Protein AF-A0A838HPT7-F1 (afdb_monomer_lite)

Foldseek 3Di:
DDALVRLVVCLVVVPVVLLVCLLVVPVVSLVSLLVNLQPDDVVVCVVVLVSVLSSVLSPVVCLVVQCVRCCVVPNPVSVVSVVSSVVVNVVVVD

Radius of gyration: 12.27 Å; chains: 1; bounding box: 23×34×32 Å

Secondary structure (DSSP, 8-state):
---HHHHHHHHHTT-HHHHHHHHTT-HHHHHHHHHHHHHS-HHHHHTTHHHHHHHHHT-TTHHHHHHHHHHTT-HHHHHHHHHHHHHHHHHH--

pLDDT: mean 88.45, std 6.22, range [59.19, 94.75]

Structure (mmCIF, N/CA/C/O backbone):
data_AF-A0A838HPT7-F1
#
_entry.id   AF-A0A838HPT7-F1
#
loop_
_atom_site.group_PDB
_atom_site.id
_atom_site.type_symbol
_atom_site.label_atom_id
_atom_site.label_alt_id
_atom_site.label_comp_id
_atom_site.label_asym_id
_atom_site.label_entity_id
_atom_site.label_seq_id
_atom_site.pdbx_PDB_ins_code
_atom_site.Cartn_x
_atom_site.Cartn_y
_atom_site.Cartn_z
_atom_site.occupancy
_atom_site.B_iso_or_equiv
_atom_site.auth_seq_id
_atom_site.auth_comp_id
_atom_site.auth_asym_id
_atom_site.auth_atom_id
_atom_site.pdbx_PDB_model_num
ATOM 1 N N . MET A 1 1 ? 3.627 16.977 -8.530 1.00 59.19 1 MET A N 1
ATOM 2 C CA . MET A 1 1 ? 3.545 15.961 -7.456 1.00 59.19 1 MET A CA 1
ATOM 3 C C . MET A 1 1 ? 2.083 15.559 -7.322 1.00 59.19 1 MET A C 1
ATOM 5 O O . MET A 1 1 ? 1.295 16.445 -7.006 1.00 59.19 1 MET A O 1
ATOM 9 N N . PRO A 1 2 ? 1.705 14.305 -7.624 1.00 68.69 2 PRO A N 1
ATOM 10 C CA . PRO A 1 2 ? 0.319 13.854 -7.506 1.00 68.69 2 PRO A CA 1
ATOM 11 C C . PRO A 1 2 ? -0.156 13.947 -6.052 1.00 68.69 2 PRO A C 1
ATOM 13 O O . PRO A 1 2 ? 0.624 13.764 -5.111 1.00 68.69 2 PRO A O 1
ATOM 16 N N . THR A 1 3 ? -1.434 14.260 -5.852 1.00 84.25 3 THR A N 1
ATOM 17 C CA . THR A 1 3 ? -2.006 14.328 -4.497 1.00 84.25 3 THR A CA 1
ATOM 18 C C . THR A 1 3 ? -2.210 12.923 -3.920 1.00 84.25 3 THR A C 1
ATOM 20 O O . THR A 1 3 ? -2.276 11.937 -4.659 1.0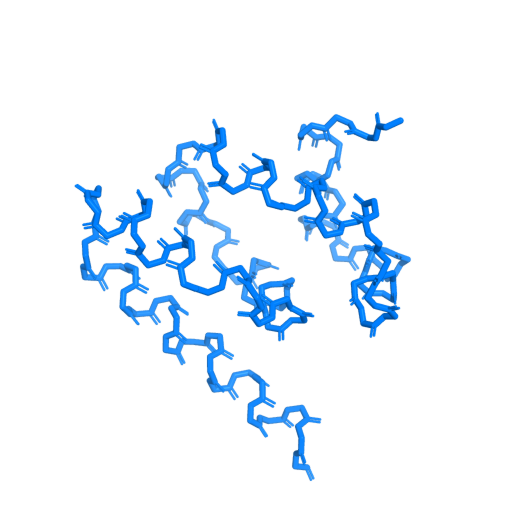0 84.25 3 THR A O 1
ATOM 23 N N . SER A 1 4 ? -2.359 12.801 -2.595 1.00 83.62 4 SER A N 1
ATOM 24 C CA . SER A 1 4 ? -2.709 11.511 -1.980 1.00 83.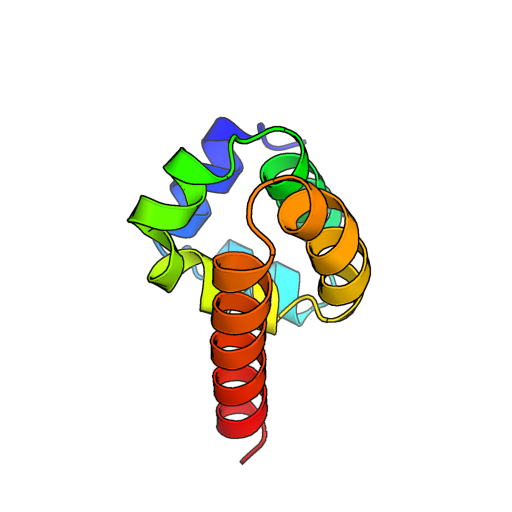62 4 SER A CA 1
ATOM 25 C C . SER A 1 4 ? -4.039 10.973 -2.525 1.00 83.62 4 SER A C 1
ATOM 27 O O . SER A 1 4 ? -4.142 9.785 -2.798 1.00 83.62 4 SER A O 1
ATOM 29 N N . ALA A 1 5 ? -5.038 11.833 -2.756 1.00 84.81 5 ALA A N 1
ATOM 30 C CA . ALA A 1 5 ? -6.331 11.421 -3.307 1.00 84.81 5 ALA A CA 1
ATOM 31 C C . ALA A 1 5 ? -6.215 10.890 -4.746 1.00 84.81 5 ALA A C 1
ATOM 33 O O . ALA A 1 5 ? -6.797 9.861 -5.081 1.00 84.81 5 ALA A O 1
ATOM 34 N N . GLU A 1 6 ? -5.422 11.557 -5.582 1.00 89.69 6 GLU A N 1
ATOM 35 C CA . GLU A 1 6 ? -5.155 11.121 -6.952 1.00 89.69 6 GLU A CA 1
ATOM 36 C C . GLU A 1 6 ? -4.388 9.796 -6.984 1.00 89.69 6 GLU A C 1
ATOM 38 O O . GLU A 1 6 ? -4.781 8.874 -7.693 1.00 89.69 6 GLU A O 1
ATOM 43 N N . THR A 1 7 ? -3.346 9.672 -6.158 1.00 89.50 7 THR A N 1
ATOM 44 C CA . THR A 1 7 ? -2.577 8.428 -6.010 1.00 89.50 7 THR A CA 1
ATOM 45 C C . THR A 1 7 ? -3.485 7.292 -5.550 1.00 89.50 7 THR A C 1
ATOM 47 O O . THR A 1 7 ? -3.446 6.208 -6.117 1.00 89.50 7 THR A O 1
ATOM 50 N N . TYR A 1 8 ? -4.362 7.548 -4.575 1.00 88.50 8 TYR A N 1
ATOM 51 C CA . TYR A 1 8 ? -5.323 6.558 -4.102 1.00 88.50 8 TYR A CA 1
ATOM 52 C C . TYR A 1 8 ? -6.270 6.105 -5.212 1.00 88.50 8 TYR A C 1
ATOM 54 O O . TYR A 1 8 ? -6.441 4.907 -5.402 1.00 88.50 8 TYR A O 1
ATOM 62 N N . ARG A 1 9 ? -6.829 7.038 -5.992 1.00 91.31 9 ARG A N 1
ATOM 63 C CA . ARG A 1 9 ? -7.694 6.696 -7.128 1.00 91.31 9 ARG A CA 1
ATOM 64 C C . ARG A 1 9 ? -6.964 5.831 -8.157 1.00 91.31 9 ARG A C 1
ATOM 66 O O . ARG A 1 9 ? -7.483 4.787 -8.522 1.00 91.31 9 ARG A O 1
ATOM 73 N N . ARG A 1 10 ? -5.735 6.195 -8.536 1.00 91.56 10 ARG A N 1
ATOM 74 C CA . ARG A 1 10 ? -4.909 5.405 -9.470 1.00 91.56 10 ARG A CA 1
ATOM 75 C C . ARG A 1 10 ? -4.650 3.981 -8.966 1.00 91.56 10 ARG A C 1
ATOM 77 O O . ARG A 1 10 ? -4.663 3.045 -9.757 1.00 91.56 10 ARG A O 1
ATOM 84 N N . ILE A 1 11 ? -4.463 3.804 -7.656 1.00 91.12 11 ILE A N 1
ATOM 85 C CA . ILE A 1 11 ? -4.349 2.475 -7.034 1.00 91.12 11 ILE A CA 1
ATOM 86 C C . ILE A 1 11 ? -5.668 1.701 -7.135 1.00 91.12 11 ILE A C 1
ATOM 88 O O . ILE A 1 11 ? -5.655 0.515 -7.459 1.00 91.12 11 ILE A O 1
ATOM 92 N N . LEU A 1 12 ? -6.805 2.348 -6.861 1.00 90.12 12 LEU A N 1
ATOM 93 C CA . LEU A 1 12 ? -8.119 1.707 -6.975 1.00 90.12 12 LEU A CA 1
ATOM 94 C C . LEU A 1 12 ? -8.426 1.283 -8.414 1.00 90.12 12 LEU A C 1
ATOM 96 O O . LEU A 1 12 ? -8.946 0.188 -8.616 1.00 90.12 12 LEU A O 1
ATOM 100 N N . ASP A 1 13 ? -8.040 2.108 -9.384 1.00 91.62 13 ASP A N 1
ATOM 101 C CA . ASP A 1 13 ? -8.215 1.857 -10.817 1.00 91.62 13 ASP A CA 1
ATOM 102 C C . ASP A 1 13 ? -7.178 0.870 -11.386 1.00 91.62 13 ASP A C 1
ATOM 104 O O . ASP A 1 13 ? -7.243 0.526 -12.564 1.00 91.62 13 ASP A O 1
ATOM 108 N N . ARG A 1 14 ? -6.224 0.402 -10.563 1.00 88.06 14 ARG A N 1
ATOM 109 C CA . ARG A 1 14 ? -5.090 -0.447 -10.971 1.00 88.06 14 ARG A CA 1
ATOM 110 C C . ARG A 1 14 ? -4.339 0.121 -12.175 1.00 88.06 14 ARG A C 1
ATOM 112 O O . ARG A 1 14 ? -4.026 -0.597 -13.122 1.00 88.06 14 ARG A O 1
ATOM 119 N N . ASP A 1 15 ? -4.063 1.421 -12.128 1.00 92.44 15 ASP A N 1
ATOM 120 C CA . ASP A 1 15 ? -3.413 2.141 -13.218 1.00 92.44 15 ASP A CA 1
ATOM 121 C C . ASP A 1 15 ? -2.063 1.484 -13.589 1.00 92.44 15 ASP A C 1
ATOM 123 O O . ASP A 1 15 ? -1.131 1.495 -12.771 1.00 92.44 15 ASP A O 1
ATOM 127 N N . PRO A 1 16 ? -1.920 0.949 -14.819 1.00 89.31 16 PRO A N 1
ATOM 128 C CA . PRO A 1 16 ? -0.699 0.277 -15.247 1.00 89.31 16 PRO A CA 1
ATOM 129 C C . PRO A 1 16 ? 0.505 1.220 -15.263 1.00 89.31 16 PRO A C 1
ATOM 131 O O . PRO A 1 16 ? 1.608 0.790 -14.948 1.00 89.31 16 PRO A O 1
ATOM 134 N N . ALA A 1 17 ? 0.317 2.515 -15.544 1.00 92.50 17 ALA A N 1
ATOM 135 C CA . ALA A 1 17 ? 1.417 3.477 -15.558 1.00 92.50 17 ALA A CA 1
ATOM 136 C C . ALA A 1 17 ? 1.977 3.727 -14.152 1.00 92.50 17 ALA A C 1
ATOM 138 O O . ALA A 1 17 ? 3.174 3.968 -13.991 1.00 92.50 17 ALA A O 1
ATOM 139 N N . LEU A 1 18 ? 1.122 3.672 -13.124 1.00 91.50 18 LEU A N 1
ATOM 140 C CA . LEU A 1 18 ? 1.579 3.738 -11.738 1.00 91.50 18 LEU A CA 1
ATOM 141 C C . LEU A 1 18 ? 2.360 2.471 -11.384 1.00 91.50 18 LEU A C 1
ATOM 143 O O . LEU A 1 18 ? 3.466 2.581 -10.868 1.00 91.50 18 LEU A O 1
ATOM 147 N N . LEU A 1 19 ? 1.813 1.290 -11.679 1.00 89.88 19 LEU A N 1
ATOM 148 C CA . LEU A 1 19 ? 2.467 0.014 -11.372 1.00 89.88 19 LEU A CA 1
ATOM 149 C C . LEU A 1 19 ? 3.825 -0.117 -12.070 1.00 89.88 19 LEU A C 1
ATOM 151 O O . LEU A 1 19 ? 4.807 -0.482 -11.429 1.00 89.88 19 LEU A O 1
ATOM 155 N N . ASP A 1 20 ? 3.912 0.261 -13.343 1.00 91.94 20 ASP A N 1
ATOM 156 C CA . ASP A 1 20 ? 5.169 0.315 -14.089 1.00 91.94 20 ASP A CA 1
ATOM 157 C C . ASP A 1 20 ? 6.191 1.251 -13.442 1.00 91.94 20 ASP A C 1
ATOM 159 O O . ASP A 1 20 ? 7.366 0.899 -13.340 1.00 91.94 20 ASP A O 1
ATOM 163 N N . ALA A 1 21 ? 5.767 2.435 -12.992 1.00 92.69 21 ALA A N 1
ATOM 164 C CA . ALA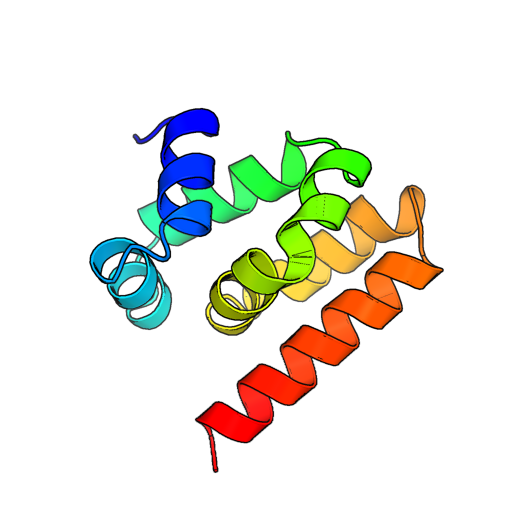 A 1 21 ? 6.654 3.370 -12.308 1.00 92.69 21 ALA A CA 1
ATOM 165 C C . ALA A 1 21 ? 7.181 2.778 -10.990 1.00 92.69 21 ALA A C 1
ATOM 167 O O . ALA A 1 21 ? 8.372 2.882 -10.702 1.00 92.69 21 ALA A O 1
ATOM 168 N N . LEU A 1 22 ? 6.329 2.091 -10.221 1.00 91.00 22 LEU A N 1
ATOM 169 C CA . LEU A 1 22 ? 6.741 1.417 -8.988 1.00 91.00 22 LEU A CA 1
ATOM 170 C C . LEU A 1 22 ? 7.738 0.284 -9.263 1.00 91.00 22 LEU A C 1
ATOM 172 O O . LEU A 1 22 ? 8.760 0.214 -8.583 1.00 91.00 22 LEU A O 1
ATOM 176 N N . HIS A 1 23 ? 7.493 -0.541 -10.287 1.00 88.62 23 HIS A N 1
ATOM 177 C CA . HIS A 1 23 ? 8.410 -1.611 -10.701 1.00 88.62 23 HIS A CA 1
ATOM 178 C C . HIS A 1 23 ? 9.762 -1.085 -11.191 1.00 88.62 23 HIS A C 1
ATOM 180 O O . HIS A 1 23 ? 10.786 -1.730 -10.983 1.00 88.62 23 HIS A O 1
ATOM 186 N N . ARG A 1 24 ? 9.788 0.098 -11.815 1.00 89.69 24 ARG A N 1
ATOM 187 C CA . ARG A 1 24 ? 11.025 0.780 -12.231 1.00 89.69 24 ARG A CA 1
ATOM 188 C C . ARG A 1 24 ? 11.720 1.533 -11.092 1.00 89.69 24 ARG A C 1
ATOM 190 O O . ARG A 1 24 ? 12.674 2.258 -11.358 1.00 89.69 24 ARG A O 1
ATOM 197 N N . ALA A 1 25 ? 11.253 1.375 -9.853 1.00 88.19 25 ALA A N 1
ATOM 198 C CA . ALA A 1 25 ? 11.749 2.094 -8.686 1.00 88.19 25 ALA A CA 1
ATOM 199 C C . ALA A 1 25 ? 11.719 3.626 -8.857 1.00 88.19 25 ALA A C 1
ATOM 201 O O . ALA A 1 25 ? 12.619 4.326 -8.392 1.00 88.19 25 ALA A O 1
ATOM 202 N N . ASP A 1 26 ? 10.691 4.156 -9.534 1.00 91.44 26 ASP A N 1
ATOM 203 C CA . ASP A 1 26 ? 10.528 5.598 -9.708 1.00 91.44 26 ASP A CA 1
ATOM 204 C C . ASP A 1 26 ? 10.368 6.285 -8.334 1.00 91.44 26 ASP A C 1
ATOM 206 O O . ASP A 1 26 ? 9.386 6.028 -7.619 1.00 91.44 26 ASP A O 1
ATOM 210 N N . PRO A 1 27 ? 11.287 7.195 -7.954 1.00 88.88 27 PRO A N 1
ATOM 211 C CA . PRO A 1 27 ? 11.277 7.801 -6.626 1.00 88.88 27 PRO A CA 1
ATOM 212 C C . PRO A 1 27 ? 10.012 8.616 -6.343 1.00 88.88 27 PRO A C 1
ATOM 214 O O . PRO A 1 27 ? 9.573 8.698 -5.194 1.00 88.88 27 PRO A O 1
ATOM 217 N N . ALA A 1 28 ? 9.411 9.233 -7.367 1.00 90.31 28 ALA A N 1
ATOM 218 C CA . ALA A 1 28 ? 8.222 10.059 -7.194 1.00 90.31 28 ALA A CA 1
ATOM 219 C C . ALA A 1 28 ? 6.979 9.198 -6.930 1.00 90.31 28 ALA A C 1
ATOM 221 O O . ALA A 1 28 ? 6.187 9.527 -6.043 1.00 90.31 28 ALA A O 1
ATOM 222 N N . ALA A 1 29 ? 6.830 8.081 -7.643 1.00 90.69 29 ALA A N 1
ATOM 223 C CA . ALA A 1 29 ? 5.770 7.108 -7.415 1.00 90.69 29 ALA A CA 1
ATOM 224 C C . ALA A 1 29 ? 5.903 6.452 -6.031 1.00 90.69 29 ALA A C 1
ATOM 226 O O . ALA A 1 29 ? 4.930 6.413 -5.272 1.00 90.69 29 ALA A O 1
ATOM 227 N N . HIS A 1 30 ? 7.116 6.035 -5.657 1.00 91.06 30 HIS A N 1
ATOM 228 C CA . HIS A 1 30 ? 7.424 5.483 -4.332 1.00 91.06 30 HIS A CA 1
ATOM 229 C C . HIS A 1 30 ? 7.089 6.477 -3.214 1.00 91.06 30 HIS A C 1
ATOM 231 O O . HIS A 1 30 ? 6.382 6.140 -2.262 1.00 91.06 30 HIS A O 1
ATOM 237 N N . ALA A 1 31 ? 7.514 7.738 -3.350 1.00 90.25 31 ALA A N 1
ATOM 238 C CA . ALA A 1 31 ? 7.217 8.788 -2.378 1.00 90.25 31 ALA A CA 1
ATOM 239 C C . ALA A 1 31 ? 5.714 9.099 -2.281 1.00 90.25 31 ALA A C 1
ATOM 241 O O . ALA A 1 31 ? 5.203 9.324 -1.179 1.00 90.25 31 ALA A O 1
ATOM 242 N N . ALA A 1 32 ? 4.991 9.096 -3.405 1.00 90.81 32 ALA A N 1
ATOM 243 C CA . ALA A 1 32 ? 3.547 9.317 -3.435 1.00 90.81 32 ALA A CA 1
ATOM 244 C C . ALA A 1 32 ? 2.787 8.198 -2.705 1.00 90.81 32 ALA A C 1
ATOM 246 O O . ALA A 1 32 ? 1.930 8.483 -1.862 1.00 90.81 32 ALA A O 1
ATOM 247 N N . VAL A 1 33 ? 3.151 6.937 -2.956 1.00 91.38 33 VAL A N 1
ATOM 248 C CA . VAL A 1 33 ? 2.587 5.768 -2.265 1.00 91.38 33 VAL A CA 1
ATOM 249 C C . VAL A 1 33 ? 2.940 5.797 -0.776 1.00 91.38 33 VAL A C 1
ATOM 251 O O . VAL A 1 33 ? 2.050 5.695 0.067 1.00 91.38 33 VAL A O 1
ATOM 254 N N . ALA A 1 34 ? 4.203 6.030 -0.418 1.00 90.19 34 ALA A N 1
ATOM 255 C CA . ALA A 1 34 ? 4.630 6.132 0.977 1.00 90.19 34 ALA A CA 1
ATOM 256 C C . ALA A 1 34 ? 3.868 7.229 1.737 1.00 90.19 34 ALA A C 1
ATOM 258 O O . ALA A 1 34 ? 3.432 7.032 2.875 1.00 90.19 34 ALA A O 1
ATOM 259 N N . ARG A 1 35 ? 3.675 8.392 1.098 1.00 90.19 35 ARG A N 1
ATOM 260 C CA . ARG A 1 35 ? 2.882 9.493 1.650 1.00 90.19 35 ARG A CA 1
ATOM 261 C C . ARG A 1 35 ? 1.434 9.066 1.852 1.00 90.19 35 ARG A C 1
ATOM 263 O O . ARG A 1 35 ? 0.912 9.279 2.943 1.00 90.19 35 ARG A O 1
ATOM 270 N N . LEU A 1 36 ? 0.802 8.461 0.847 1.00 91.19 36 LEU A N 1
ATOM 271 C CA . LEU A 1 36 ? -0.575 7.973 0.926 1.00 91.19 36 LEU A CA 1
ATOM 272 C C . LEU A 1 36 ? -0.774 7.018 2.111 1.00 91.19 36 LEU A C 1
ATOM 274 O O . LEU A 1 36 ? -1.694 7.222 2.904 1.00 91.19 36 LEU A O 1
ATOM 278 N N . LEU A 1 37 ? 0.097 6.015 2.247 1.00 88.81 37 LEU A N 1
ATOM 279 C CA . LEU A 1 37 ? 0.002 4.980 3.282 1.00 88.81 37 LEU A CA 1
ATOM 280 C C . LEU A 1 37 ? 0.209 5.529 4.702 1.00 88.81 37 LEU A C 1
ATOM 282 O O . LEU A 1 37 ? -0.262 4.929 5.668 1.00 88.81 37 LEU A O 1
ATOM 286 N N . ARG A 1 38 ? 0.903 6.668 4.830 1.00 86.56 38 ARG A N 1
ATOM 287 C CA . ARG A 1 38 ? 1.144 7.356 6.105 1.00 86.56 38 ARG A CA 1
ATOM 288 C C . ARG A 1 38 ? -0.006 8.272 6.513 1.00 86.56 38 ARG A C 1
ATOM 290 O O . ARG A 1 38 ? -0.343 8.326 7.689 1.00 86.56 38 ARG A O 1
ATOM 297 N N . VAL A 1 39 ? -0.567 9.027 5.566 1.00 86.69 39 VAL A N 1
ATOM 298 C CA . VAL A 1 39 ? -1.595 10.044 5.868 1.00 86.69 39 VAL A CA 1
ATOM 299 C C . VAL A 1 39 ? -3.018 9.490 5.850 1.00 86.69 39 VAL A C 1
ATOM 301 O O . VAL A 1 39 ? -3.930 10.129 6.369 1.00 86.69 39 VAL A O 1
ATOM 304 N N . THR A 1 40 ? -3.229 8.317 5.251 1.00 87.62 40 THR A N 1
ATOM 305 C CA . THR A 1 40 ? -4.555 7.695 5.164 1.00 87.62 40 THR A CA 1
ATOM 306 C C . THR A 1 40 ? -4.794 6.783 6.357 1.00 87.62 40 THR A C 1
ATOM 308 O O . THR A 1 40 ? -3.940 5.977 6.722 1.00 87.62 40 THR A O 1
ATOM 311 N N . ARG A 1 41 ? -5.982 6.884 6.961 1.00 87.44 41 ARG A N 1
ATOM 312 C CA . ARG A 1 41 ? -6.368 6.041 8.100 1.00 87.44 41 ARG A CA 1
ATOM 313 C C . ARG A 1 41 ? -6.388 4.569 7.693 1.00 87.44 41 ARG A C 1
ATOM 315 O O . ARG A 1 41 ? -6.962 4.221 6.659 1.00 87.44 41 ARG A O 1
ATOM 322 N N . LEU A 1 42 ? -5.8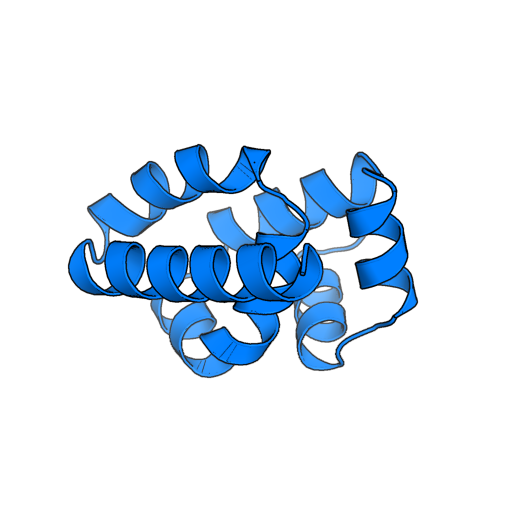43 3.710 8.554 1.00 89.31 42 LEU A N 1
ATOM 323 C CA . LEU A 1 42 ? -5.736 2.273 8.296 1.00 89.31 42 LEU A CA 1
ATOM 324 C C . LEU A 1 42 ? -7.091 1.616 7.998 1.00 89.31 42 LEU A C 1
ATOM 326 O O . LEU A 1 42 ? -7.169 0.748 7.136 1.00 89.31 42 LEU A O 1
ATOM 330 N N . GLU A 1 43 ? -8.172 2.063 8.646 1.00 89.69 43 GLU A N 1
ATOM 331 C CA . GLU A 1 43 ? -9.527 1.549 8.401 1.00 89.69 43 GLU A CA 1
ATOM 332 C C . GLU A 1 43 ? -9.972 1.713 6.937 1.00 89.69 43 GLU A C 1
ATOM 334 O O . GLU A 1 43 ? -10.573 0.802 6.367 1.00 89.69 43 GLU A O 1
ATOM 339 N N . LEU A 1 44 ? -9.652 2.848 6.305 1.00 87.88 44 LEU A N 1
ATOM 340 C CA . LEU A 1 44 ? -10.004 3.102 4.905 1.00 87.88 44 LEU A CA 1
ATOM 341 C C . LEU A 1 44 ? -9.190 2.209 3.970 1.00 87.88 44 LEU A C 1
ATOM 343 O O . LEU A 1 44 ? -9.745 1.598 3.059 1.00 87.88 44 LEU A O 1
ATOM 347 N N . LEU A 1 45 ? -7.891 2.085 4.247 1.00 88.62 45 LEU A N 1
ATOM 348 C CA . LEU A 1 45 ? -6.975 1.229 3.496 1.00 88.62 45 LEU A CA 1
ATOM 349 C C . LEU A 1 45 ? -7.383 -0.248 3.602 1.00 88.62 45 LEU A C 1
ATOM 351 O O . LEU A 1 45 ? -7.354 -0.973 2.610 1.00 88.62 45 LEU A O 1
ATOM 355 N N . ARG A 1 46 ? -7.873 -0.678 4.772 1.00 90.75 46 ARG A N 1
ATOM 356 C CA . ARG A 1 46 ? -8.389 -2.034 5.013 1.00 90.75 46 ARG A CA 1
ATOM 357 C C . ARG A 1 46 ? -9.490 -2.442 4.041 1.00 90.75 46 ARG A C 1
ATOM 359 O O . ARG A 1 46 ? -9.523 -3.592 3.617 1.00 90.75 46 ARG A O 1
ATOM 366 N N . ARG A 1 47 ? -10.382 -1.515 3.678 1.00 91.00 47 ARG A N 1
ATOM 367 C CA . ARG A 1 47 ? -11.523 -1.791 2.783 1.00 91.00 47 ARG A CA 1
ATOM 368 C C . ARG A 1 47 ? -11.099 -2.093 1.345 1.00 91.00 47 ARG A C 1
ATOM 370 O O . ARG A 1 47 ? -11.899 -2.633 0.590 1.00 91.00 47 ARG A O 1
ATOM 377 N N . ARG A 1 48 ? -9.876 -1.715 0.966 1.00 89.88 48 ARG A N 1
ATOM 378 C CA . ARG A 1 48 ? -9.306 -1.852 -0.384 1.00 89.88 48 ARG A CA 1
ATOM 379 C C . ARG A 1 48 ? -7.917 -2.491 -0.336 1.00 89.88 48 ARG A C 1
ATOM 381 O O . ARG A 1 48 ? -7.026 -2.147 -1.110 1.00 89.88 48 ARG A O 1
ATOM 388 N N . ALA A 1 49 ? -7.724 -3.402 0.620 1.00 89.19 49 ALA A N 1
ATOM 389 C CA . ALA A 1 49 ? -6.449 -4.066 0.852 1.00 89.19 49 ALA A CA 1
ATOM 390 C C . ALA A 1 49 ? -5.969 -4.859 -0.375 1.00 89.19 49 ALA A C 1
ATOM 392 O O . ALA A 1 49 ? -4.769 -4.931 -0.609 1.00 89.19 49 ALA A O 1
ATOM 393 N N . ASP A 1 50 ? -6.882 -5.403 -1.180 1.00 89.38 50 ASP A N 1
ATOM 394 C CA . ASP A 1 50 ? -6.561 -6.149 -2.397 1.00 89.38 50 ASP A CA 1
ATOM 395 C C . ASP A 1 50 ? -5.811 -5.292 -3.432 1.00 89.38 50 ASP A C 1
ATOM 397 O O . ASP A 1 50 ? -4.779 -5.729 -3.938 1.00 89.38 50 ASP A O 1
ATOM 401 N N . CYS A 1 51 ? -6.256 -4.053 -3.679 1.00 89.00 51 CYS A N 1
ATOM 402 C CA . CYS A 1 51 ? -5.565 -3.122 -4.579 1.00 89.00 51 CYS A CA 1
ATOM 403 C C . CYS A 1 51 ? -4.205 -2.681 -4.016 1.00 89.00 51 CYS A C 1
ATOM 405 O O . CYS A 1 51 ? -3.254 -2.452 -4.760 1.00 89.00 51 CYS A O 1
ATOM 407 N N . LEU A 1 52 ? -4.094 -2.569 -2.690 1.00 90.94 52 LEU A N 1
ATOM 408 C CA . LEU A 1 52 ? -2.863 -2.133 -2.029 1.00 90.94 52 LEU A CA 1
ATOM 409 C C . LEU A 1 52 ? -1.790 -3.224 -1.992 1.00 90.94 52 LEU A C 1
ATOM 411 O O . LEU A 1 52 ? -0.608 -2.895 -2.015 1.00 90.94 52 LEU A O 1
ATOM 415 N N . VAL A 1 53 ? -2.170 -4.505 -1.935 1.00 92.50 53 VAL A N 1
ATOM 416 C CA . VAL A 1 53 ? -1.210 -5.621 -1.885 1.00 92.50 53 VAL A CA 1
ATOM 417 C C . VAL A 1 53 ? -0.281 -5.610 -3.097 1.00 92.50 53 VAL A C 1
ATOM 419 O O . VAL A 1 53 ? 0.918 -5.809 -2.935 1.00 92.50 53 VAL A O 1
ATOM 422 N N . GLU A 1 54 ? -0.809 -5.353 -4.293 1.00 88.56 54 GLU A N 1
ATOM 423 C CA . GLU A 1 54 ? -0.019 -5.304 -5.528 1.00 88.56 54 GLU A CA 1
ATOM 424 C C . GLU A 1 54 ? 0.972 -4.134 -5.531 1.00 88.56 54 GLU A C 1
ATOM 426 O O . GLU A 1 54 ? 2.159 -4.320 -5.779 1.00 88.56 54 GLU A O 1
ATOM 431 N N . VAL A 1 55 ? 0.502 -2.950 -5.142 1.00 91.50 55 VAL A N 1
ATOM 432 C CA . VAL A 1 55 ? 1.312 -1.729 -5.040 1.00 91.50 55 VAL A CA 1
ATOM 433 C C . VAL A 1 55 ? 2.427 -1.874 -4.006 1.00 91.50 55 VAL A C 1
ATOM 435 O O . VAL A 1 55 ? 3.572 -1.527 -4.269 1.00 91.50 55 VAL A O 1
ATOM 438 N N . VAL A 1 56 ? 2.115 -2.414 -2.826 1.00 91.94 56 VAL A N 1
ATOM 439 C CA . VAL A 1 56 ? 3.103 -2.593 -1.753 1.00 91.94 56 VAL A CA 1
ATOM 440 C C . VAL A 1 56 ? 4.063 -3.748 -2.064 1.00 91.94 56 VAL A C 1
ATOM 442 O O . VAL A 1 56 ? 5.215 -3.707 -1.639 1.00 91.94 56 VAL A O 1
ATOM 445 N N . ALA A 1 57 ? 3.645 -4.754 -2.838 1.00 91.00 57 ALA A N 1
ATOM 446 C CA . ALA A 1 57 ? 4.538 -5.819 -3.301 1.00 91.00 57 ALA A CA 1
ATOM 447 C C . ALA A 1 57 ? 5.648 -5.299 -4.226 1.00 91.00 57 ALA A C 1
ATOM 449 O O . ALA A 1 57 ? 6.743 -5.859 -4.201 1.00 91.00 57 ALA A O 1
ATOM 450 N N . ALA A 1 58 ? 5.390 -4.220 -4.973 1.00 88.38 58 ALA A N 1
ATOM 451 C CA . ALA A 1 58 ? 6.377 -3.537 -5.810 1.00 88.38 58 ALA A CA 1
ATOM 452 C C . ALA A 1 58 ? 7.320 -2.596 -5.027 1.00 88.38 58 ALA A C 1
ATOM 454 O O . ALA A 1 58 ? 8.301 -2.118 -5.591 1.00 88.38 58 ALA A O 1
ATOM 455 N N . CYS A 1 59 ? 7.048 -2.348 -3.740 1.00 88.12 59 CYS A N 1
ATOM 456 C CA . CYS A 1 59 ? 7.779 -1.402 -2.888 1.00 88.12 59 CYS A CA 1
ATOM 457 C C . CYS A 1 59 ? 8.272 -2.060 -1.581 1.00 88.12 59 CYS A C 1
ATOM 459 O O . CYS A 1 59 ? 7.723 -1.788 -0.500 1.00 88.12 59 CYS A O 1
ATOM 461 N N . PRO A 1 60 ? 9.267 -2.967 -1.636 1.00 86.38 60 PRO A N 1
ATOM 462 C CA . PRO A 1 60 ? 9.768 -3.690 -0.463 1.00 86.38 60 PRO A CA 1
ATOM 463 C C . PRO A 1 60 ? 10.316 -2.774 0.641 1.00 86.38 60 PRO A C 1
ATOM 465 O O . PRO A 1 60 ? 10.148 -3.051 1.831 1.00 86.38 60 PRO A O 1
ATOM 468 N N . GLU A 1 61 ? 10.909 -1.643 0.274 1.00 86.50 61 GLU A N 1
ATOM 469 C CA . GLU A 1 61 ? 11.439 -0.639 1.196 1.00 86.50 61 GLU A CA 1
ATOM 470 C C . GLU A 1 61 ? 10.363 -0.021 2.106 1.00 86.50 61 GLU A C 1
ATOM 472 O O . GLU A 1 61 ? 10.662 0.425 3.217 1.00 86.50 61 GLU A O 1
ATOM 477 N N . LEU A 1 62 ? 9.089 -0.059 1.700 1.00 86.75 62 LEU A N 1
ATOM 478 C CA . LEU A 1 62 ? 7.983 0.457 2.506 1.00 86.75 62 LEU A CA 1
A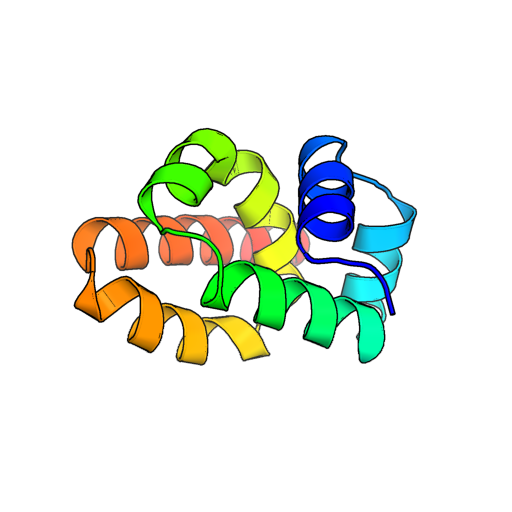TOM 479 C C . LEU A 1 62 ? 7.522 -0.524 3.591 1.00 86.75 62 LEU A C 1
ATOM 481 O O . LEU A 1 62 ? 6.860 -0.107 4.543 1.00 86.75 62 LEU A O 1
ATOM 485 N N . HIS A 1 63 ? 7.874 -1.812 3.511 1.00 90.56 63 HIS A N 1
ATOM 486 C CA . HIS A 1 63 ? 7.340 -2.849 4.409 1.00 90.56 63 HIS A CA 1
ATOM 487 C C . HIS A 1 63 ? 7.718 -2.606 5.872 1.00 90.56 63 HIS A C 1
ATOM 489 O O . HIS A 1 63 ? 6.887 -2.781 6.766 1.00 90.56 63 HIS A O 1
ATOM 495 N N . GLY A 1 64 ? 8.956 -2.172 6.126 1.00 87.38 64 GLY A N 1
ATOM 496 C CA . GLY A 1 64 ? 9.431 -1.849 7.474 1.00 87.38 64 GLY A CA 1
ATOM 497 C C . GLY A 1 64 ? 8.697 -0.648 8.074 1.00 87.38 64 GLY A C 1
ATOM 498 O O . GLY A 1 64 ? 8.206 -0.716 9.203 1.00 87.38 64 GLY A O 1
ATOM 499 N N . ALA A 1 65 ? 8.550 0.422 7.288 1.00 85.75 65 ALA A N 1
ATOM 500 C CA . ALA A 1 65 ? 7.830 1.624 7.701 1.00 85.75 65 ALA A CA 1
ATOM 501 C C . ALA A 1 65 ? 6.344 1.334 7.970 1.00 85.75 65 ALA A C 1
ATOM 503 O O . ALA A 1 65 ? 5.793 1.796 8.970 1.00 85.75 65 ALA A O 1
ATOM 504 N N . LEU A 1 66 ? 5.712 0.515 7.124 1.00 88.06 66 LEU A N 1
ATOM 505 C CA . LEU A 1 66 ? 4.332 0.060 7.299 1.00 88.06 66 LEU A CA 1
ATOM 506 C C . LEU A 1 66 ? 4.156 -0.770 8.565 1.00 88.06 66 LEU A C 1
ATOM 508 O O . LEU A 1 66 ? 3.224 -0.525 9.329 1.00 88.06 66 LEU A O 1
ATOM 512 N N . ARG A 1 67 ? 5.069 -1.714 8.822 1.00 90.50 67 ARG A N 1
ATOM 513 C CA . ARG A 1 67 ? 5.030 -2.543 10.031 1.00 90.50 67 ARG A CA 1
ATOM 514 C C . ARG A 1 67 ? 5.003 -1.687 11.293 1.00 90.50 67 ARG A C 1
ATOM 516 O O . ARG A 1 67 ? 4.242 -1.989 12.205 1.00 90.50 67 ARG A O 1
ATOM 523 N N . HIS A 1 68 ? 5.796 -0.620 11.327 1.00 87.81 68 HIS A N 1
ATOM 524 C CA . HIS A 1 68 ? 5.828 0.294 12.462 1.00 87.81 68 HIS A CA 1
ATOM 525 C C . HIS A 1 68 ? 4.567 1.175 12.532 1.00 87.81 68 HIS A C 1
ATOM 527 O O . HIS A 1 68 ? 3.884 1.198 13.554 1.00 87.81 68 HIS A O 1
ATOM 533 N N . ALA A 1 69 ? 4.214 1.855 11.436 1.00 86.50 69 ALA A N 1
ATOM 534 C CA . ALA A 1 69 ? 3.126 2.836 11.414 1.00 86.50 69 ALA A CA 1
ATOM 535 C C . ALA A 1 69 ? 1.728 2.217 11.585 1.00 86.50 69 ALA A C 1
ATOM 537 O O . ALA A 1 69 ? 0.864 2.787 12.256 1.00 86.50 69 ALA A O 1
ATOM 538 N N . TRP A 1 70 ? 1.482 1.065 10.961 1.00 91.25 70 TRP A N 1
ATOM 539 C CA . TRP A 1 70 ? 0.200 0.366 11.057 1.00 91.25 70 TRP A CA 1
ATOM 540 C C . TRP A 1 70 ? 0.169 -0.597 12.239 1.00 91.25 70 TRP A C 1
ATOM 542 O O . TRP A 1 70 ? -0.891 -0.785 12.830 1.00 91.25 70 TRP A O 1
ATOM 552 N N . GLY A 1 71 ? 1.319 -1.146 12.646 1.00 89.38 71 GLY A N 1
ATOM 553 C CA . GLY A 1 71 ? 1.407 -2.056 13.788 1.00 89.38 71 GLY A CA 1
ATOM 554 C C . GLY A 1 71 ? 0.974 -1.415 15.106 1.00 89.38 71 GLY A C 1
ATOM 555 O O . GLY A 1 71 ? 0.351 -2.084 15.923 1.00 89.38 71 GLY A O 1
ATOM 556 N N . ALA A 1 72 ? 1.222 -0.114 15.280 1.00 88.00 72 ALA A N 1
ATOM 557 C CA . ALA A 1 72 ? 0.723 0.644 16.428 1.00 88.00 72 ALA A CA 1
ATOM 558 C C . ALA A 1 72 ? -0.812 0.821 16.431 1.00 88.00 72 ALA A C 1
ATOM 560 O O . ALA A 1 72 ? -1.394 1.058 17.485 1.00 88.00 72 ALA A O 1
ATOM 561 N N . GLN A 1 73 ? -1.468 0.714 15.269 1.00 89.69 73 GLN A N 1
ATOM 562 C CA . GLN A 1 73 ? -2.920 0.876 15.120 1.00 89.69 73 GLN A CA 1
ATOM 563 C C . GLN A 1 73 ? -3.656 -0.472 15.153 1.00 89.69 73 GLN A C 1
ATOM 565 O O . GLN A 1 73 ? -4.645 -0.621 15.862 1.00 89.69 73 GLN A O 1
ATOM 570 N N . ASP A 1 74 ? -3.185 -1.447 14.372 1.00 92.62 74 ASP A N 1
ATOM 571 C CA . ASP A 1 74 ? -3.737 -2.802 14.293 1.00 92.62 74 ASP A CA 1
ATOM 572 C C . ASP A 1 74 ? -2.612 -3.795 13.926 1.00 92.62 74 ASP A C 1
ATOM 574 O O . ASP A 1 74 ? -2.319 -4.018 12.741 1.00 92.62 74 ASP A O 1
ATOM 578 N N . PRO A 1 75 ? -1.946 -4.406 14.922 1.00 91.25 75 PRO A N 1
ATOM 579 C CA . PRO A 1 75 ? -0.821 -5.304 14.675 1.00 91.25 75 PRO A CA 1
ATOM 580 C C . PRO A 1 75 ? -1.248 -6.598 13.974 1.00 91.25 75 PRO A C 1
ATOM 582 O O . PRO A 1 75 ? -0.484 -7.143 13.175 1.00 91.25 75 PRO A O 1
ATOM 585 N N . ARG A 1 76 ? -2.478 -7.075 14.219 1.00 94.12 76 ARG A N 1
ATOM 586 C CA . ARG A 1 76 ? -3.002 -8.303 13.605 1.00 94.12 76 ARG A CA 1
ATOM 587 C C . ARG A 1 76 ? -3.236 -8.100 12.117 1.00 94.12 76 ARG A C 1
ATOM 589 O O . ARG A 1 76 ? -2.743 -8.889 11.312 1.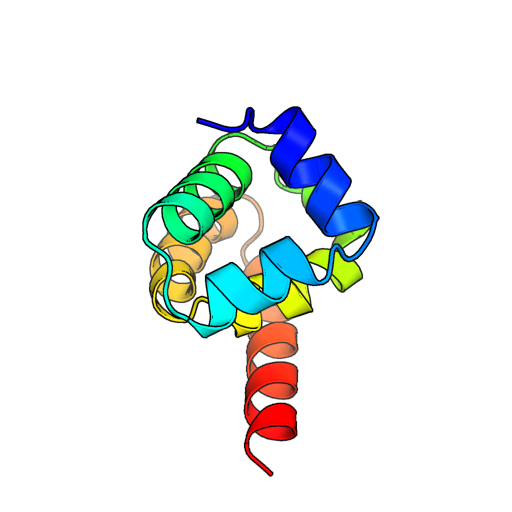00 94.12 76 ARG A O 1
ATOM 596 N N . PHE A 1 77 ? -3.935 -7.026 11.752 1.00 93.12 77 PHE A N 1
ATOM 597 C CA . PHE A 1 77 ? -4.151 -6.698 10.349 1.00 93.12 77 PHE A CA 1
ATOM 598 C C . PHE A 1 77 ? -2.829 -6.413 9.636 1.00 93.12 77 PHE A C 1
ATOM 600 O O . PHE A 1 77 ? -2.609 -6.919 8.542 1.00 93.12 77 PHE A O 1
ATOM 607 N N . THR A 1 78 ? -1.920 -5.662 10.260 1.00 93.38 78 THR A N 1
ATOM 608 C CA . THR A 1 78 ? -0.624 -5.326 9.653 1.00 93.38 78 THR A CA 1
ATOM 609 C C . THR A 1 78 ? 0.195 -6.575 9.330 1.00 93.38 78 THR A C 1
ATOM 611 O O . THR A 1 78 ? 0.720 -6.701 8.223 1.00 93.38 78 THR A O 1
ATOM 614 N N . ALA A 1 79 ? 0.272 -7.531 10.262 1.00 93.50 79 ALA A N 1
ATOM 615 C CA . ALA A 1 79 ? 0.950 -8.803 10.029 1.00 93.50 79 ALA A CA 1
ATOM 616 C C . ALA A 1 79 ? 0.273 -9.616 8.912 1.00 93.50 79 ALA A C 1
ATOM 618 O O . ALA A 1 79 ? 0.954 -10.144 8.032 1.00 93.50 79 ALA A O 1
ATOM 619 N N . GLN A 1 80 ? -1.062 -9.675 8.909 1.00 94.75 80 GLN A N 1
ATOM 620 C CA . GLN A 1 80 ? -1.831 -10.361 7.872 1.00 94.75 80 GLN A CA 1
ATOM 621 C C . GLN A 1 80 ? -1.607 -9.740 6.484 1.00 94.75 80 GLN A C 1
ATOM 623 O O . GLN A 1 80 ? -1.326 -10.464 5.528 1.00 94.75 80 GLN A O 1
ATOM 628 N N . PHE A 1 81 ? -1.680 -8.413 6.385 1.00 94.19 81 PHE A N 1
ATOM 629 C CA . PHE A 1 81 ? -1.480 -7.659 5.153 1.00 94.19 81 PHE A CA 1
ATOM 630 C C . PHE A 1 81 ? -0.074 -7.865 4.588 1.00 94.19 81 PHE A C 1
ATOM 632 O O . PHE A 1 81 ? 0.069 -8.233 3.425 1.00 94.19 81 PHE A O 1
ATOM 639 N N . LEU A 1 82 ? 0.970 -7.723 5.413 1.00 93.38 82 LEU A N 1
ATOM 640 C CA . LEU A 1 82 ? 2.346 -7.989 4.980 1.00 93.38 82 LEU A CA 1
ATOM 641 C C . LEU A 1 82 ? 2.548 -9.459 4.575 1.00 93.38 82 LEU A C 1
ATOM 643 O O . LEU A 1 82 ? 3.321 -9.745 3.665 1.00 93.38 82 LEU A O 1
ATOM 647 N N . GLY A 1 83 ? 1.813 -10.393 5.187 1.00 94.19 83 GLY A N 1
ATOM 648 C CA . GLY A 1 83 ? 1.769 -11.787 4.748 1.00 94.19 83 GLY A CA 1
ATOM 649 C C . GLY A 1 83 ? 1.148 -11.971 3.355 1.00 94.19 83 GLY A C 1
ATOM 650 O O . GLY A 1 83 ? 1.636 -12.791 2.575 1.00 94.19 83 GLY A O 1
ATOM 651 N N . TRP A 1 84 ? 0.096 -11.216 3.012 1.00 94.75 84 TRP A N 1
ATOM 652 C CA . TRP A 1 84 ? -0.468 -11.192 1.653 1.00 94.75 84 TRP A CA 1
ATOM 653 C C . TRP A 1 84 ? 0.515 -10.616 0.638 1.00 94.75 84 TRP A C 1
ATOM 655 O O . TRP A 1 84 ? 0.717 -11.221 -0.415 1.00 94.75 84 TRP A O 1
ATOM 665 N N . VAL A 1 85 ? 1.161 -9.500 0.986 1.00 93.81 85 VAL A N 1
ATOM 666 C CA . VAL A 1 85 ? 2.208 -8.865 0.176 1.00 93.81 85 VAL A CA 1
ATOM 667 C C . VAL A 1 85 ? 3.342 -9.849 -0.105 1.00 93.81 85 VAL A C 1
ATOM 669 O O . VAL A 1 85 ? 3.655 -10.091 -1.266 1.00 93.81 85 VAL A O 1
ATOM 672 N N . GLY A 1 86 ? 3.883 -10.506 0.926 1.00 90.81 86 GLY A N 1
ATOM 673 C CA . GLY A 1 86 ? 4.960 -11.486 0.761 1.00 90.81 86 GLY A CA 1
ATOM 674 C C . GLY A 1 86 ? 4.586 -12.641 -0.174 1.00 90.81 86 GLY A C 1
ATOM 675 O O . GLY A 1 86 ? 5.366 -13.002 -1.052 1.00 90.81 86 GLY A O 1
ATOM 676 N N . ARG A 1 87 ? 3.363 -13.181 -0.062 1.00 90.31 87 ARG A N 1
ATOM 677 C CA . ARG A 1 87 ? 2.874 -14.220 -0.989 1.00 90.31 87 ARG A CA 1
ATOM 678 C C . ARG A 1 87 ? 2.764 -13.721 -2.430 1.00 90.31 87 ARG A C 1
ATOM 680 O O . ARG A 1 87 ? 3.058 -14.478 -3.354 1.00 90.31 87 ARG A O 1
ATOM 687 N N . ARG A 1 88 ? 2.339 -12.471 -2.636 1.00 88.00 88 ARG A N 1
ATOM 688 C CA . ARG A 1 88 ? 2.242 -11.865 -3.971 1.00 88.00 88 ARG A CA 1
ATOM 689 C C . ARG A 1 88 ? 3.624 -11.677 -4.594 1.00 88.00 88 ARG A C 1
ATOM 691 O O . ARG A 1 88 ? 3.796 -12.065 -5.745 1.00 88.00 88 ARG A O 1
ATOM 698 N N . THR A 1 89 ? 4.587 -11.158 -3.833 1.00 83.62 89 THR A N 1
ATOM 699 C CA . THR A 1 89 ? 5.976 -10.984 -4.283 1.00 83.62 89 THR A CA 1
ATOM 700 C C . THR A 1 89 ? 6.609 -12.322 -4.667 1.00 83.62 89 THR A C 1
ATOM 702 O O . THR A 1 89 ? 7.176 -12.432 -5.747 1.00 83.62 89 THR A O 1
ATOM 705 N N . LEU A 1 90 ? 6.439 -13.368 -3.846 1.00 84.06 90 LEU A N 1
ATOM 706 C CA . LEU A 1 90 ? 6.954 -14.709 -4.158 1.00 84.06 90 LEU A CA 1
ATOM 707 C C . LEU A 1 90 ? 6.354 -15.286 -5.447 1.00 84.06 90 LEU A C 1
ATOM 709 O O . LEU A 1 90 ? 7.070 -15.888 -6.235 1.00 84.06 90 LEU A O 1
ATOM 713 N N . ARG A 1 91 ? 5.054 -15.073 -5.690 1.00 80.44 91 ARG A N 1
ATOM 714 C CA . ARG A 1 91 ? 4.393 -15.522 -6.925 1.00 80.44 91 ARG A CA 1
ATOM 715 C C . ARG A 1 91 ? 4.856 -14.757 -8.167 1.00 80.44 91 ARG A C 1
ATOM 717 O O . ARG A 1 91 ? 4.790 -15.311 -9.250 1.00 80.44 91 ARG A O 1
ATOM 724 N N . ALA A 1 92 ? 5.251 -13.494 -8.031 1.00 72.94 92 ALA A N 1
ATOM 725 C CA . ALA A 1 92 ? 5.765 -12.709 -9.153 1.00 72.94 92 ALA A CA 1
ATOM 726 C C . ALA A 1 92 ? 7.210 -13.086 -9.530 1.00 72.94 92 ALA A C 1
ATOM 728 O O . ALA A 1 92 ? 7.649 -12.767 -10.629 1.00 72.94 92 ALA A O 1
ATOM 729 N N . ALA A 1 93 ? 7.936 -13.745 -8.622 1.00 65.62 93 ALA A N 1
ATOM 730 C CA . ALA A 1 93 ? 9.315 -14.187 -8.820 1.00 65.62 93 ALA A CA 1
ATOM 731 C C . ALA A 1 93 ? 9.446 -15.653 -9.284 1.00 65.62 93 ALA A C 1
ATOM 733 O O . ALA A 1 93 ? 10.564 -16.092 -9.550 1.00 65.62 93 ALA A O 1
ATOM 734 N N . ALA A 1 94 ? 8.338 -16.401 -9.333 1.00 59.56 94 ALA A N 1
ATOM 735 C CA . ALA A 1 94 ? 8.265 -17.802 -9.758 1.00 59.56 94 ALA A CA 1
ATOM 736 C C . ALA A 1 94 ? 7.736 -17.908 -11.192 1.00 59.56 94 ALA A C 1
ATOM 738 O O . ALA A 1 94 ? 8.257 -18.767 -11.935 1.00 59.56 94 ALA A O 1
#

Sequence (94 aa):
MPTSAETYRRILDRDPALLDALHRADPAAHAAVARLLRVTRLELLRRRADCLVEVVAACPELHGALRHAWGAQDPRFTAQFLGWVGRRTLRAAA